Protein AF-A0A1G2MPU5-F1 (afdb_monomer)

Foldseek 3Di:
DPPVVVVVVVVCCLVPVVVVVLVVVLVVQLVCLCVVLVVVVLVVVLPDQDPQPPPVPPDPDDDPVVVVVSVVVSVVVNVVSNVVSVVSVVVSVVVNVVSVVVSVVVVVCSVCVVVVVVVVVVVVVVVVVVD

Secondary structure (DSSP, 8-state):
--TTHHHHHHHHHHTTHHHHHHHHHHHHHHHHHHHHTTHHHHHHHHSSPPPP--------S--HHHHHHHHHHHHHHHHHHHHHHHHHHHHHHHHHHHHHHHHHHHHHHHHHHHHHHHHHHHHHHHHHHT-

Organism: NCBI:txid1802311

Structure (mmCIF, N/CA/C/O backbone):
data_AF-A0A1G2MPU5-F1
#
_entry.id   AF-A0A1G2MPU5-F1
#
loop_
_atom_site.group_PDB
_atom_site.id
_atom_site.type_symbol
_atom_site.label_atom_id
_atom_site.label_alt_id
_atom_site.label_comp_id
_atom_site.label_asym_id
_atom_site.label_entity_id
_atom_site.label_seq_id
_atom_site.pdbx_PDB_ins_code
_atom_site.Cartn_x
_atom_site.Cartn_y
_atom_site.Cartn_z
_atom_site.occupancy
_atom_site.B_iso_or_equiv
_atom_site.auth_seq_id
_atom_site.auth_comp_id
_atom_site.auth_asym_id
_atom_site.auth_atom_id
_atom_site.pdbx_PDB_model_num
ATOM 1 N N . MET A 1 1 ? 13.079 -13.384 -36.816 1.00 58.03 1 MET A N 1
ATOM 2 C CA . MET A 1 1 ? 11.726 -12.802 -36.670 1.00 58.03 1 MET A CA 1
ATOM 3 C C . MET A 1 1 ? 11.281 -12.700 -35.205 1.00 58.03 1 MET A C 1
ATOM 5 O O . MET A 1 1 ? 10.747 -11.664 -34.856 1.00 58.03 1 MET A O 1
ATOM 9 N N . ALA A 1 2 ? 11.556 -13.680 -34.327 1.00 62.50 2 ALA A N 1
ATOM 10 C CA . ALA A 1 2 ? 11.103 -13.653 -32.921 1.00 62.50 2 ALA A CA 1
ATOM 11 C C . ALA A 1 2 ? 11.810 -12.637 -31.985 1.00 62.50 2 ALA A C 1
ATOM 13 O O . ALA A 1 2 ? 11.184 -12.116 -31.070 1.00 62.50 2 ALA A O 1
ATOM 14 N N . LEU A 1 3 ? 13.091 -12.309 -32.214 1.00 62.78 3 LEU A N 1
ATOM 15 C CA . LEU A 1 3 ? 13.870 -11.446 -31.300 1.00 62.78 3 LEU A CA 1
ATOM 16 C C . LEU A 1 3 ? 13.349 -10.001 -31.181 1.00 62.78 3 LEU A C 1
ATOM 18 O O . LEU A 1 3 ? 13.483 -9.394 -30.125 1.00 62.78 3 LEU A O 1
ATOM 22 N N . PHE A 1 4 ? 12.737 -9.456 -32.237 1.00 65.75 4 PHE A N 1
ATOM 23 C CA . PHE A 1 4 ? 12.184 -8.095 -32.215 1.00 65.75 4 PHE A CA 1
ATOM 24 C C . PHE A 1 4 ? 10.780 -8.018 -31.594 1.00 65.75 4 PHE A C 1
ATOM 26 O O . PHE A 1 4 ? 10.352 -6.933 -31.211 1.00 65.75 4 PHE A O 1
ATOM 33 N N . ALA A 1 5 ? 10.074 -9.147 -31.462 1.00 76.75 5 ALA A N 1
ATOM 34 C CA . ALA A 1 5 ? 8.734 -9.191 -30.876 1.00 76.75 5 ALA A CA 1
ATOM 35 C C . ALA A 1 5 ? 8.771 -9.105 -29.342 1.00 76.75 5 ALA A C 1
ATOM 37 O O . ALA A 1 5 ? 7.948 -8.419 -28.745 1.00 76.75 5 ALA A O 1
ATOM 38 N N . PHE A 1 6 ? 9.788 -9.711 -28.720 1.00 84.00 6 PHE A N 1
ATOM 39 C CA . PHE A 1 6 ? 9.954 -9.757 -27.266 1.00 84.00 6 PHE A CA 1
ATOM 40 C C . PHE A 1 6 ? 9.859 -8.391 -26.550 1.00 84.00 6 PHE A C 1
ATOM 42 O O . PHE A 1 6 ? 9.075 -8.281 -25.607 1.00 84.00 6 PHE A O 1
ATOM 49 N N . PRO A 1 7 ? 10.588 -7.327 -26.957 1.00 85.88 7 PRO A N 1
ATOM 50 C CA . PRO A 1 7 ? 10.472 -6.034 -26.286 1.00 85.88 7 PRO A CA 1
ATOM 51 C C . PRO A 1 7 ? 9.072 -5.433 -26.440 1.00 85.88 7 PRO A C 1
ATOM 53 O O . PRO A 1 7 ? 8.534 -4.904 -25.475 1.00 85.88 7 PRO A O 1
ATOM 56 N N . ILE A 1 8 ? 8.449 -5.550 -27.616 1.00 87.88 8 ILE A N 1
ATOM 57 C CA . ILE A 1 8 ? 7.103 -5.018 -27.866 1.00 87.88 8 ILE A CA 1
ATOM 58 C C . ILE A 1 8 ? 6.074 -5.739 -26.990 1.00 87.88 8 ILE A C 1
ATOM 60 O O . ILE A 1 8 ? 5.273 -5.083 -26.328 1.00 87.88 8 ILE A O 1
ATOM 64 N N . GLU A 1 9 ? 6.126 -7.071 -26.935 1.00 90.44 9 GLU A N 1
ATOM 65 C CA . GLU A 1 9 ? 5.268 -7.888 -26.072 1.00 90.44 9 GLU A CA 1
ATOM 66 C C . GLU A 1 9 ? 5.447 -7.525 -24.595 1.00 90.44 9 GLU A C 1
ATOM 68 O O . GLU A 1 9 ? 4.459 -7.354 -23.879 1.00 90.44 9 GLU A O 1
ATOM 73 N N . TYR A 1 10 ? 6.693 -7.322 -24.156 1.00 91.06 10 TYR A N 1
ATOM 74 C CA . TYR A 1 10 ? 6.985 -6.863 -22.804 1.00 91.06 10 TYR A CA 1
ATOM 75 C C . TYR A 1 10 ? 6.373 -5.488 -22.524 1.00 91.06 10 TYR A C 1
ATOM 77 O O . TYR A 1 10 ? 5.696 -5.330 -21.516 1.00 91.06 10 TYR A O 1
ATOM 85 N N . PHE A 1 11 ? 6.549 -4.502 -23.409 1.00 92.88 11 PHE A N 1
ATOM 86 C CA . PHE A 1 11 ? 5.979 -3.161 -23.238 1.00 92.88 11 PHE A CA 1
ATOM 87 C C . PHE A 1 11 ? 4.444 -3.184 -23.189 1.00 92.88 11 PHE A C 1
ATOM 89 O O . PHE A 1 11 ? 3.845 -2.527 -22.334 1.00 92.88 11 PHE A O 1
ATOM 96 N N . VAL A 1 12 ? 3.806 -3.971 -24.060 1.00 93.25 12 VAL A N 1
ATOM 97 C CA . VAL A 1 12 ? 2.345 -4.153 -24.079 1.00 93.25 12 VAL A CA 1
ATOM 98 C C . VAL A 1 12 ? 1.855 -4.793 -22.783 1.00 93.25 12 VAL A C 1
ATOM 100 O O . VAL A 1 12 ? 0.866 -4.338 -22.209 1.00 93.25 12 VAL A O 1
ATOM 103 N N . TRP A 1 13 ? 2.547 -5.819 -22.288 1.00 94.94 13 TRP A N 1
ATOM 104 C CA . TRP A 1 13 ? 2.209 -6.442 -21.013 1.00 94.94 13 TRP A CA 1
ATOM 105 C C . TRP A 1 13 ? 2.433 -5.481 -19.840 1.00 94.94 13 TRP A C 1
ATOM 107 O O . TRP A 1 13 ? 1.537 -5.294 -19.019 1.00 94.94 13 TRP A O 1
ATOM 117 N N . HIS A 1 14 ? 3.591 -4.824 -19.786 1.00 94.62 14 HIS A N 1
ATOM 118 C CA . HIS A 1 14 ? 4.036 -3.986 -18.672 1.00 94.62 14 HIS A CA 1
ATOM 119 C C . HIS A 1 14 ? 3.097 -2.808 -18.407 1.00 94.62 14 HIS A C 1
ATOM 121 O O . HIS A 1 14 ? 2.758 -2.534 -17.255 1.00 94.62 14 HIS A O 1
ATOM 127 N N . TYR A 1 15 ? 2.634 -2.149 -19.474 1.00 94.19 15 TYR A N 1
ATOM 128 C CA . TYR A 1 15 ? 1.676 -1.040 -19.406 1.00 94.19 15 TYR A CA 1
ATOM 129 C C . TYR A 1 15 ? 0.209 -1.475 -19.584 1.00 94.19 15 TYR A C 1
ATOM 131 O O . TYR A 1 15 ? -0.691 -0.639 -19.535 1.00 94.19 15 TYR A O 1
ATOM 139 N N . GLY A 1 16 ? -0.048 -2.769 -19.774 1.00 94.94 16 GLY A N 1
ATOM 140 C CA . GLY A 1 16 ? -1.382 -3.346 -19.921 1.00 94.94 16 GLY A CA 1
ATOM 141 C C . GLY A 1 16 ? -1.750 -4.221 -18.728 1.00 94.94 16 GLY A C 1
ATOM 142 O O . GLY A 1 16 ? -2.205 -3.731 -17.693 1.00 94.94 16 GLY A O 1
ATOM 143 N N . GLU A 1 17 ? -1.566 -5.531 -18.884 1.00 95.19 17 GLU A N 1
ATOM 144 C CA . GLU A 1 17 ? -1.920 -6.530 -17.866 1.00 95.19 17 GLU A CA 1
ATOM 145 C C . GLU A 1 17 ? -1.106 -6.377 -16.575 1.00 95.19 17 GLU A C 1
ATOM 147 O O . GLU A 1 17 ? -1.674 -6.453 -15.490 1.00 95.19 17 GLU A O 1
ATOM 152 N N . GLY A 1 18 ? 0.185 -6.048 -16.662 1.00 95.12 18 GLY A N 1
ATOM 153 C CA . GLY A 1 18 ? 1.031 -5.809 -15.490 1.00 95.12 18 GLY A CA 1
ATOM 154 C C . GLY A 1 18 ? 0.512 -4.670 -14.605 1.00 95.12 18 GLY A C 1
ATOM 155 O O . GLY A 1 18 ? 0.443 -4.811 -13.385 1.00 95.12 18 GLY A O 1
ATOM 156 N N . LEU A 1 19 ? 0.047 -3.567 -15.207 1.00 95.12 19 LEU A N 1
ATOM 157 C CA . LEU A 1 19 ? -0.598 -2.479 -14.462 1.00 95.12 19 LEU A CA 1
ATOM 158 C C . LEU A 1 19 ? -1.948 -2.898 -13.864 1.00 95.12 19 LEU A C 1
ATOM 160 O O . LEU A 1 19 ? -2.275 -2.497 -12.746 1.00 95.12 19 LEU A O 1
ATOM 164 N N . ARG A 1 20 ? -2.741 -3.717 -14.563 1.00 96.19 20 ARG A N 1
ATOM 165 C CA . ARG A 1 20 ? -4.000 -4.249 -14.010 1.00 96.19 20 ARG A CA 1
ATOM 166 C C . ARG A 1 20 ? -3.746 -5.129 -12.792 1.00 96.19 20 ARG A C 1
ATOM 168 O O . ARG A 1 20 ? -4.429 -4.977 -11.778 1.00 96.19 20 ARG A O 1
ATOM 175 N N . ASP A 1 21 ? -2.754 -6.007 -12.874 1.00 96.19 21 ASP A N 1
ATOM 176 C CA . ASP A 1 21 ? -2.354 -6.870 -11.768 1.00 96.19 21 ASP A CA 1
ATOM 177 C C . ASP A 1 21 ? -1.798 -6.055 -10.595 1.00 96.19 21 ASP A C 1
ATOM 179 O O . ASP A 1 21 ? -2.134 -6.344 -9.446 1.00 96.19 21 ASP A O 1
ATOM 183 N N . PHE A 1 22 ? -1.059 -4.974 -10.860 1.00 96.06 22 PHE A N 1
ATOM 184 C CA . PHE A 1 22 ? -0.626 -4.030 -9.829 1.00 96.06 22 PHE A CA 1
ATOM 185 C C . PHE A 1 22 ? -1.813 -3.474 -9.027 1.00 96.06 22 PHE A C 1
ATOM 187 O O . PHE A 1 22 ? -1.841 -3.571 -7.796 1.00 96.06 22 PHE A O 1
ATOM 194 N N . PHE A 1 23 ? -2.837 -2.942 -9.705 1.00 96.19 23 PHE A N 1
ATOM 195 C CA . PHE A 1 23 ? -4.025 -2.415 -9.024 1.00 96.19 23 PHE A CA 1
ATOM 196 C C . PHE A 1 23 ? -4.835 -3.507 -8.319 1.00 96.19 23 PHE A C 1
ATOM 198 O O . PHE A 1 23 ? -5.412 -3.252 -7.260 1.00 96.19 23 PHE A O 1
ATOM 205 N N . ARG A 1 24 ? -4.844 -4.735 -8.849 1.00 97.19 24 ARG A N 1
ATOM 206 C CA . ARG A 1 24 ? -5.450 -5.893 -8.178 1.00 97.19 24 ARG A CA 1
ATOM 207 C C . ARG A 1 24 ? -4.735 -6.209 -6.864 1.00 97.19 24 ARG A C 1
ATOM 209 O O . ARG A 1 24 ? -5.396 -6.388 -5.845 1.00 97.19 24 ARG A O 1
ATOM 216 N N . VAL A 1 25 ? -3.403 -6.235 -6.860 1.00 95.81 25 VAL A N 1
ATOM 217 C CA . VAL A 1 25 ? -2.596 -6.458 -5.649 1.00 95.81 25 VAL A CA 1
ATOM 218 C C . VAL A 1 25 ? -2.817 -5.338 -4.633 1.00 95.81 25 VAL A C 1
ATOM 220 O O . VAL A 1 25 ? -3.047 -5.621 -3.458 1.00 95.81 25 VAL A O 1
ATOM 223 N N . PHE A 1 26 ? -2.835 -4.080 -5.075 1.00 95.19 26 PHE A N 1
ATOM 224 C CA . PHE A 1 26 ? -3.178 -2.948 -4.212 1.00 95.19 26 PHE A CA 1
ATOM 225 C C . PHE A 1 26 ? -4.569 -3.111 -3.576 1.00 95.19 26 PHE A C 1
ATOM 227 O O . PHE A 1 26 ? -4.718 -2.976 -2.359 1.00 95.19 26 PHE A O 1
ATOM 234 N N . GLY A 1 27 ? -5.577 -3.489 -4.367 1.00 95.06 27 GLY A N 1
ATOM 235 C CA . GLY A 1 27 ? -6.918 -3.801 -3.869 1.00 95.06 27 GLY A CA 1
ATOM 236 C C . GLY A 1 27 ? -6.927 -4.937 -2.840 1.00 95.06 27 GLY A C 1
ATOM 237 O O . GLY A 1 27 ? -7.603 -4.831 -1.817 1.00 95.06 27 GLY A O 1
ATOM 238 N N . ASN A 1 28 ? -6.127 -5.984 -3.054 1.00 96.12 28 ASN A N 1
ATOM 239 C CA . ASN A 1 28 ? -5.988 -7.096 -2.111 1.00 96.12 28 ASN A CA 1
ATOM 240 C C . ASN A 1 28 ? -5.378 -6.652 -0.776 1.00 96.12 28 ASN A C 1
ATOM 242 O O . ASN A 1 28 ? -5.832 -7.107 0.272 1.00 96.12 28 ASN A O 1
ATOM 246 N N . PHE A 1 29 ? -4.399 -5.743 -0.783 1.00 94.06 29 PHE A N 1
ATOM 247 C CA . PHE A 1 29 ? -3.855 -5.167 0.449 1.00 94.06 29 PHE A CA 1
ATOM 248 C C . PHE A 1 29 ? -4.907 -4.362 1.214 1.00 94.06 29 PHE A C 1
ATOM 250 O O . PHE A 1 29 ? -5.052 -4.540 2.424 1.00 94.06 29 PHE A O 1
ATOM 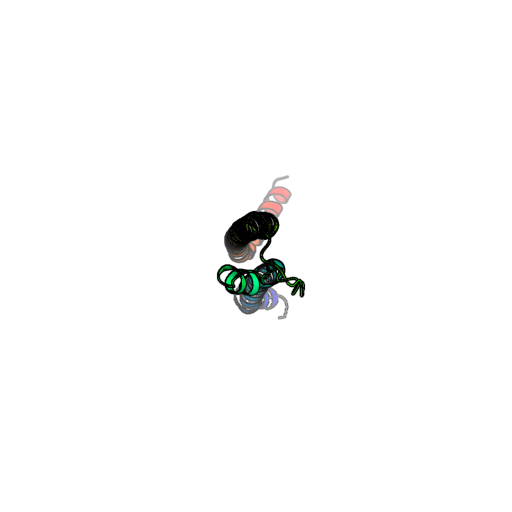257 N N . LEU A 1 30 ? -5.689 -3.525 0.525 1.00 92.62 30 LEU A N 1
ATOM 258 C CA . LEU A 1 30 ? -6.787 -2.790 1.160 1.00 92.62 30 LEU A CA 1
ATOM 259 C C . LEU A 1 30 ? -7.842 -3.737 1.739 1.00 92.62 30 LEU A C 1
ATOM 261 O O . LEU A 1 30 ? -8.286 -3.549 2.872 1.00 92.62 30 LEU A O 1
ATOM 265 N N . TRP A 1 31 ? -8.207 -4.783 0.996 1.00 92.38 31 TRP A N 1
ATOM 266 C CA . TRP A 1 31 ? -9.113 -5.824 1.472 1.00 92.38 31 TRP A CA 1
ATOM 267 C C . TRP A 1 31 ? -8.542 -6.548 2.697 1.00 92.38 31 TRP A C 1
ATOM 269 O O . TRP A 1 31 ? -9.259 -6.750 3.677 1.00 92.38 31 TRP A O 1
ATOM 279 N N . ALA A 1 32 ? -7.251 -6.883 2.698 1.00 91.38 32 ALA A N 1
ATOM 280 C CA . ALA A 1 32 ? -6.595 -7.528 3.829 1.00 91.38 32 ALA A CA 1
ATOM 281 C C . ALA A 1 32 ? -6.661 -6.652 5.085 1.00 91.38 32 ALA A C 1
ATOM 283 O O . ALA A 1 32 ? -7.053 -7.142 6.138 1.00 91.38 32 ALA A O 1
ATOM 284 N N . VAL A 1 33 ? -6.373 -5.352 4.979 1.00 89.75 33 VAL A N 1
ATOM 285 C CA . VAL A 1 33 ? -6.473 -4.417 6.113 1.00 89.75 33 VAL A CA 1
ATOM 286 C C . VAL A 1 33 ? -7.912 -4.276 6.598 1.00 89.75 33 VAL A C 1
ATOM 288 O O . VAL A 1 33 ? -8.169 -4.339 7.800 1.00 89.75 33 VAL A O 1
ATOM 291 N N . TYR A 1 34 ? -8.862 -4.147 5.674 1.00 86.19 34 TYR A N 1
ATOM 292 C CA . TYR A 1 34 ? -10.282 -4.052 5.998 1.00 86.19 34 TYR A CA 1
ATOM 293 C C . TYR A 1 34 ? -10.777 -5.257 6.819 1.00 86.19 34 TYR A C 1
ATOM 295 O O . TYR A 1 34 ? -11.513 -5.078 7.794 1.00 86.19 34 TYR A O 1
ATOM 303 N N . ASN A 1 35 ? -10.336 -6.470 6.465 1.00 88.12 35 ASN A N 1
ATOM 304 C CA . ASN A 1 35 ? -10.694 -7.705 7.166 1.00 88.12 35 ASN A CA 1
ATOM 305 C C . ASN A 1 35 ? -9.875 -7.929 8.442 1.00 88.12 35 ASN A C 1
ATOM 307 O O . ASN A 1 35 ? -10.449 -8.281 9.471 1.00 88.12 35 ASN A O 1
ATOM 311 N N . PHE A 1 36 ? -8.563 -7.683 8.409 1.00 85.31 36 PHE A N 1
ATOM 312 C CA . PHE A 1 36 ? -7.665 -7.863 9.553 1.00 85.31 36 PHE A CA 1
ATOM 313 C C . PHE A 1 36 ? -8.093 -6.996 10.735 1.00 85.31 36 PHE A C 1
ATOM 315 O O . PHE A 1 36 ? -8.232 -7.485 11.853 1.00 85.31 36 PHE A O 1
ATOM 322 N N . PHE A 1 37 ? -8.396 -5.724 10.474 1.00 84.00 37 PHE A N 1
ATOM 323 C CA . PHE A 1 37 ? -8.932 -4.835 11.497 1.00 84.00 37 PHE A CA 1
ATOM 324 C C . PHE A 1 37 ? -10.428 -5.020 11.715 1.00 84.00 37 PHE A C 1
ATOM 326 O O . PHE A 1 37 ? -10.970 -4.353 12.579 1.00 84.00 37 PHE A O 1
ATOM 333 N N . SER A 1 38 ? -11.117 -5.889 10.967 1.00 82.38 38 SER A N 1
ATOM 334 C CA . SER A 1 38 ? -12.569 -6.083 11.073 1.00 82.38 38 SER A CA 1
ATOM 335 C C . SER A 1 38 ? -13.334 -4.750 11.099 1.00 82.38 38 SER A C 1
ATOM 337 O O . SER A 1 38 ? -14.283 -4.575 11.866 1.00 82.38 38 SER A O 1
ATOM 339 N N . ILE A 1 39 ? -12.927 -3.791 10.258 1.00 77.00 39 ILE A N 1
ATOM 340 C CA . ILE A 1 39 ? -13.470 -2.423 10.225 1.00 77.00 39 ILE A CA 1
ATOM 341 C C . ILE A 1 39 ? -15.012 -2.378 10.233 1.00 77.00 39 ILE A C 1
ATOM 343 O O . ILE A 1 39 ? -15.566 -1.616 11.032 1.00 77.00 39 ILE A O 1
ATOM 347 N N . PRO A 1 40 ? -15.753 -3.191 9.448 1.00 72.12 40 PRO A N 1
ATOM 348 C CA . PRO A 1 40 ? -17.217 -3.153 9.490 1.00 72.12 40 PRO A CA 1
ATOM 349 C C . PRO A 1 40 ? -17.792 -3.610 10.837 1.00 72.12 40 PRO A C 1
ATOM 351 O O . PRO A 1 40 ? -18.819 -3.086 11.272 1.00 72.12 40 PRO A O 1
ATOM 354 N N . LEU A 1 41 ? -17.138 -4.549 11.525 1.00 67.12 41 LEU A N 1
ATOM 355 C CA . LEU A 1 41 ? -17.535 -4.978 12.865 1.00 67.12 41 LEU A CA 1
ATOM 356 C C . LEU A 1 41 ? -17.262 -3.876 13.895 1.00 67.12 41 LEU A C 1
ATOM 358 O O . LEU A 1 41 ? -18.116 -3.618 14.746 1.00 67.12 41 LEU A O 1
ATOM 362 N N . LEU A 1 42 ? -16.120 -3.188 13.806 1.00 69.75 42 LEU A N 1
ATOM 363 C CA . LEU A 1 42 ? -15.829 -2.049 14.678 1.00 69.75 42 LEU A CA 1
ATOM 364 C C . LEU A 1 42 ? -16.843 -0.923 14.497 1.00 69.75 42 LEU A C 1
ATOM 366 O O . LEU A 1 42 ? -17.382 -0.454 15.494 1.00 69.75 42 LEU A O 1
ATOM 370 N N . LEU A 1 43 ? -17.166 -0.548 13.258 1.00 68.50 43 LEU A N 1
ATOM 371 C CA . LEU A 1 43 ? -18.147 0.503 12.973 1.00 68.50 43 LEU A CA 1
ATOM 372 C C . LEU A 1 43 ? -19.553 0.132 13.466 1.00 68.50 43 LEU A C 1
ATOM 374 O O . LEU A 1 43 ? -20.228 0.958 14.077 1.00 68.50 43 LEU A O 1
ATOM 378 N N . ARG A 1 44 ? -19.984 -1.124 13.272 1.00 67.69 44 ARG A N 1
ATOM 379 C CA . ARG A 1 44 ? -21.287 -1.604 13.770 1.00 67.69 44 ARG A CA 1
ATOM 380 C C . ARG A 1 44 ? -21.352 -1.640 15.292 1.00 67.69 44 ARG A C 1
ATOM 382 O O . ARG A 1 44 ? -22.370 -1.281 15.875 1.00 67.69 44 ARG A O 1
ATOM 389 N N . THR A 1 45 ? -20.279 -2.077 15.944 1.00 66.12 45 THR A N 1
ATOM 390 C CA . THR A 1 45 ? -20.253 -2.225 17.404 1.00 66.12 45 THR A CA 1
ATOM 391 C C . THR A 1 45 ? -19.916 -0.931 18.144 1.00 66.12 45 THR A C 1
ATOM 393 O O . THR A 1 45 ? -20.115 -0.872 19.356 1.00 66.12 45 THR A O 1
ATOM 396 N N . PHE A 1 46 ? -19.470 0.114 17.440 1.00 63.25 46 PHE A N 1
ATOM 397 C CA . PHE A 1 46 ? -19.213 1.438 18.012 1.00 63.25 46 PHE A CA 1
ATOM 398 C C . PHE A 1 46 ? -20.484 2.071 18.592 1.00 63.25 46 PHE A C 1
ATOM 400 O O . PHE A 1 46 ? -20.448 2.643 19.678 1.00 63.25 46 PHE A O 1
ATOM 407 N N . PHE A 1 47 ? -21.615 1.899 17.903 1.00 60.47 47 PHE A N 1
ATOM 408 C CA . PHE A 1 47 ? -22.917 2.431 18.319 1.00 60.47 47 PHE A CA 1
ATOM 409 C C . PHE A 1 47 ? -23.823 1.393 18.988 1.00 60.47 47 PHE A C 1
ATOM 411 O O . PHE A 1 47 ? -24.892 1.748 19.484 1.00 60.47 47 PHE A O 1
ATOM 418 N N . MET A 1 48 ? -23.424 0.116 19.031 1.00 59.12 48 MET A N 1
ATOM 419 C CA . MET A 1 48 ? -24.207 -0.876 19.764 1.00 59.12 48 MET A CA 1
ATOM 420 C C . MET A 1 48 ? -24.053 -0.659 21.274 1.00 59.12 48 MET A C 1
ATOM 422 O O . MET A 1 48 ? -22.924 -0.611 21.775 1.00 59.12 48 MET A O 1
ATOM 426 N N . PRO A 1 49 ? -25.163 -0.592 22.032 1.00 53.22 49 PRO A N 1
ATOM 427 C CA . PRO A 1 49 ? -25.094 -0.630 23.481 1.00 53.22 49 PRO A CA 1
ATOM 428 C C . PRO A 1 49 ? -24.430 -1.947 23.891 1.00 53.22 49 PRO A C 1
ATOM 430 O O . PRO A 1 49 ? -24.907 -3.025 23.536 1.00 53.22 49 PRO A O 1
ATOM 433 N N . TRP A 1 50 ? -23.302 -1.854 24.606 1.00 55.22 50 TRP A N 1
ATOM 434 C CA . TRP A 1 50 ? -22.607 -3.027 25.137 1.00 55.22 50 TRP A CA 1
ATOM 435 C C . TRP A 1 50 ? -23.624 -3.891 25.882 1.00 55.22 50 TRP A C 1
ATOM 437 O O . TRP A 1 50 ? -24.354 -3.357 26.728 1.00 55.22 50 TRP A O 1
ATOM 447 N N . ARG A 1 51 ? -23.720 -5.179 25.508 1.00 52.41 51 ARG A N 1
ATOM 448 C CA . ARG A 1 51 ? -24.665 -6.1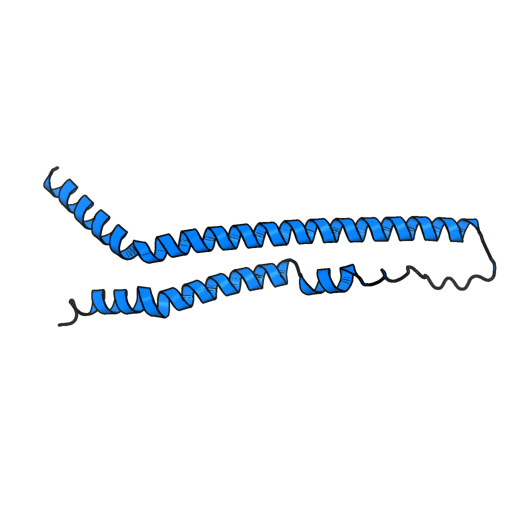31 26.103 1.00 52.41 51 ARG A CA 1
ATOM 449 C C . ARG A 1 51 ? -24.544 -5.968 27.604 1.00 52.41 51 ARG A C 1
ATOM 451 O O . ARG A 1 51 ? -23.449 -6.116 28.146 1.00 52.41 51 ARG A O 1
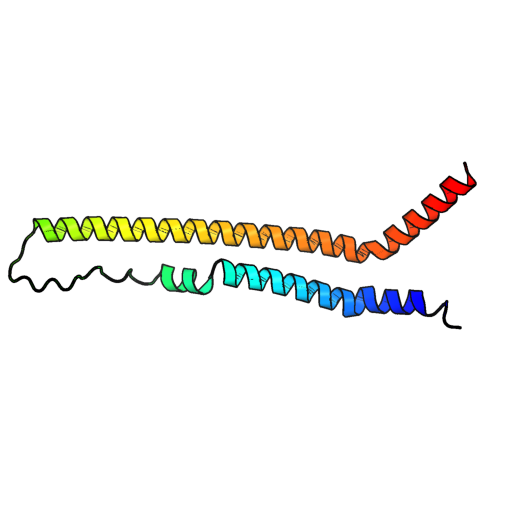ATOM 458 N N . ARG A 1 52 ? -25.647 -5.570 28.241 1.00 53.91 52 ARG A N 1
ATOM 459 C CA . ARG A 1 52 ? -25.701 -5.481 29.691 1.00 53.91 52 ARG A CA 1
ATOM 460 C C . ARG A 1 52 ? -25.135 -6.802 30.202 1.00 53.91 52 ARG A C 1
ATOM 462 O O . ARG A 1 52 ? -25.646 -7.854 29.820 1.00 53.91 52 ARG A O 1
ATOM 469 N N . LEU A 1 53 ? -24.134 -6.747 31.075 1.00 50.62 53 LEU A N 1
ATOM 470 C CA . LEU A 1 53 ? -23.926 -7.801 32.063 1.00 50.62 53 LEU A CA 1
ATOM 471 C C . LEU A 1 53 ? -25.134 -7.757 33.017 1.00 50.62 53 LEU A C 1
ATOM 473 O O . LEU A 1 53 ? -25.009 -7.540 34.211 1.00 50.62 53 LEU A O 1
ATOM 477 N N . GLN A 1 54 ? -26.345 -7.875 32.470 1.00 49.78 54 GLN A N 1
ATOM 478 C CA . GLN A 1 54 ? -27.456 -8.445 33.185 1.00 49.78 54 GLN A CA 1
ATOM 479 C C . GLN A 1 54 ? -27.091 -9.921 33.234 1.00 49.78 54 GLN A C 1
ATOM 481 O O . GLN A 1 54 ? -27.569 -10.730 32.448 1.00 49.78 54 GLN A O 1
ATOM 486 N N . GLU A 1 55 ? -26.205 -10.274 34.165 1.00 47.31 55 GLU A N 1
ATOM 487 C CA . GLU A 1 55 ? -26.547 -11.445 34.943 1.00 47.31 55 GLU A CA 1
ATOM 488 C C . GLU A 1 55 ? -27.966 -11.158 35.424 1.00 47.31 55 GLU A C 1
ATOM 490 O O . GLU A 1 55 ? -28.204 -10.243 36.213 1.00 47.31 55 GLU A O 1
ATOM 495 N N . GLU A 1 56 ? -28.931 -11.850 34.831 1.00 48.88 56 GLU A N 1
ATOM 496 C CA . GLU A 1 56 ? -30.274 -11.981 35.364 1.00 48.88 56 GLU A CA 1
ATOM 497 C C . GLU A 1 56 ? -30.150 -12.699 36.715 1.00 48.88 56 GLU A C 1
ATOM 499 O O . GLU A 1 56 ? -30.559 -13.847 36.883 1.00 48.88 56 GLU A O 1
ATOM 504 N N . LYS A 1 57 ? -29.519 -12.061 37.708 1.00 49.06 57 LYS A N 1
ATOM 505 C CA . LYS A 1 57 ? -29.566 -12.531 39.078 1.00 49.06 57 LYS A CA 1
ATOM 506 C C . LYS A 1 57 ? -30.962 -12.221 39.569 1.00 49.06 57 LYS A C 1
ATOM 508 O O . LYS A 1 57 ? -31.304 -11.125 39.995 1.00 49.06 57 LYS A O 1
ATOM 513 N N . LYS A 1 58 ? -31.767 -13.262 39.426 1.00 49.75 58 LYS A N 1
ATOM 514 C CA . LYS A 1 58 ? -33.051 -13.547 40.043 1.00 49.75 58 LYS A CA 1
ATOM 515 C C . LYS A 1 58 ? -32.918 -13.433 41.575 1.00 49.75 58 LYS A C 1
ATOM 517 O O . LYS A 1 58 ? -32.949 -14.439 42.269 1.00 49.75 58 LYS A O 1
ATOM 522 N N . GLN A 1 59 ? -32.687 -12.237 42.111 1.00 51.75 59 GLN A N 1
ATOM 523 C CA . GLN A 1 59 ? -32.644 -11.993 43.552 1.00 51.75 59 GLN A CA 1
ATOM 524 C C . GLN A 1 59 ? -33.747 -11.006 43.931 1.00 51.75 59 GLN A C 1
ATOM 526 O O . GLN A 1 59 ? -33.862 -9.909 43.389 1.00 51.75 59 GLN A O 1
ATOM 531 N N . GLN A 1 60 ? -34.631 -11.471 44.812 1.00 51.25 60 GLN A N 1
ATOM 532 C CA . GLN A 1 60 ? -35.737 -10.706 45.369 1.00 51.25 60 GLN A CA 1
ATOM 533 C C . GLN A 1 60 ? -35.179 -9.735 46.419 1.00 51.25 60 GLN A C 1
ATOM 535 O O . GLN A 1 60 ? -34.869 -10.152 47.529 1.00 51.25 60 GLN A O 1
ATOM 540 N N . GLY A 1 61 ? -35.041 -8.455 46.066 1.00 60.16 61 GLY A N 1
ATOM 541 C CA . GLY A 1 61 ? -34.623 -7.389 46.987 1.00 60.16 61 GLY A CA 1
ATOM 542 C C . GLY A 1 61 ? -33.891 -6.246 46.279 1.00 60.16 61 GLY A C 1
ATOM 543 O O . GLY A 1 61 ? -33.109 -6.482 45.363 1.00 60.16 61 GLY A O 1
ATOM 544 N N . PHE A 1 62 ? -34.152 -4.994 46.674 1.00 61.78 62 PHE A N 1
ATOM 545 C CA . PHE A 1 62 ? -33.472 -3.817 46.117 1.00 61.78 62 PHE A CA 1
ATOM 546 C C . PHE A 1 62 ? -32.227 -3.492 46.956 1.00 61.78 62 PHE A C 1
ATOM 548 O O . PHE A 1 62 ? -32.323 -2.823 47.984 1.00 61.78 62 PHE A O 1
ATOM 555 N N . HIS A 1 63 ? -31.056 -3.975 46.532 1.00 70.12 63 HIS A N 1
ATOM 556 C CA . HIS A 1 63 ? -29.770 -3.671 47.168 1.00 70.12 63 HIS A CA 1
ATOM 557 C C . HIS A 1 63 ? -29.090 -2.496 46.449 1.00 70.12 63 HIS A C 1
ATOM 559 O O . HIS A 1 63 ? -28.513 -2.651 45.373 1.00 70.12 63 HIS A O 1
ATOM 565 N N . ALA A 1 64 ? -29.175 -1.295 47.035 1.00 70.19 64 ALA A N 1
ATOM 566 C CA . ALA A 1 64 ? -28.636 -0.070 46.435 1.00 70.19 64 ALA A CA 1
ATOM 567 C C . ALA A 1 64 ? -27.113 -0.143 46.191 1.00 70.19 64 ALA A C 1
ATOM 569 O O . ALA A 1 64 ? -26.638 0.334 45.164 1.00 70.19 64 ALA A O 1
ATOM 570 N N . GLU A 1 65 ? -26.359 -0.792 47.082 1.00 75.81 65 GLU A N 1
ATOM 571 C CA . GLU A 1 65 ? -24.907 -0.992 46.940 1.00 75.81 65 GLU A CA 1
ATOM 572 C C . GLU A 1 65 ? -24.533 -1.786 45.681 1.00 75.81 65 GLU A C 1
ATOM 574 O O . GLU A 1 65 ? -23.677 -1.357 44.904 1.00 75.81 65 GLU A O 1
ATOM 579 N N . GLU A 1 66 ? -25.224 -2.897 45.415 1.00 71.69 66 GLU A N 1
ATOM 580 C CA . GLU A 1 66 ? -24.988 -3.711 44.217 1.00 71.69 66 GLU A CA 1
ATOM 581 C C . GLU A 1 66 ? -25.408 -2.979 42.936 1.00 71.69 66 GLU A C 1
ATOM 583 O O . GLU A 1 66 ? -24.756 -3.100 41.895 1.00 71.69 66 GLU A O 1
ATOM 588 N N . PHE A 1 67 ? -26.465 -2.165 43.003 1.00 74.75 67 PHE A N 1
ATOM 589 C CA . PHE A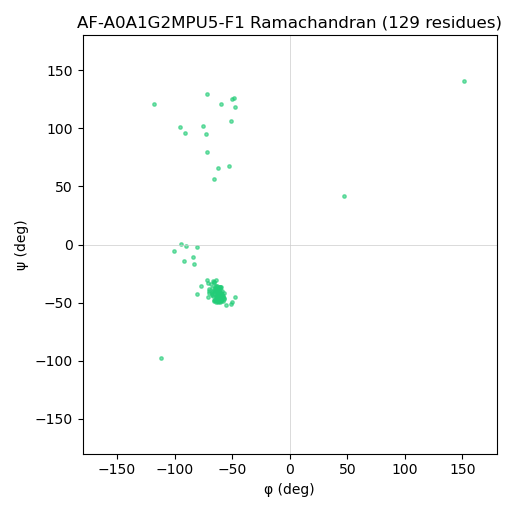 1 67 ? -26.918 -1.350 41.877 1.00 74.75 67 PHE A CA 1
ATOM 590 C C . PHE A 1 67 ? -25.863 -0.316 41.452 1.00 74.75 67 PHE A C 1
ATOM 592 O O . PHE A 1 67 ? -25.526 -0.233 40.268 1.00 74.75 67 PHE A O 1
ATOM 599 N N . PHE A 1 68 ? -25.296 0.435 42.403 1.00 78.50 68 PHE A N 1
ATOM 600 C CA . PHE A 1 68 ? -24.244 1.414 42.110 1.00 78.50 68 PHE A CA 1
ATOM 601 C C . PHE A 1 68 ? -22.940 0.750 41.653 1.00 78.50 68 PHE A C 1
ATOM 603 O O . PHE A 1 68 ? -22.333 1.219 40.686 1.00 78.50 68 PHE A O 1
ATOM 610 N N . GLY A 1 69 ? -22.546 -0.368 42.273 1.00 80.00 69 GLY A N 1
ATOM 611 C CA . GLY A 1 69 ? -21.381 -1.149 41.847 1.00 80.00 69 GLY A CA 1
ATOM 612 C C . GLY A 1 69 ? -21.492 -1.606 40.390 1.00 80.00 69 GLY A C 1
ATOM 613 O O . GLY A 1 69 ? -20.581 -1.381 39.589 1.00 80.00 69 GLY A O 1
ATOM 614 N N . ASN A 1 70 ? -22.652 -2.144 40.005 1.00 75.69 70 ASN A N 1
ATOM 615 C CA . ASN A 1 70 ? -22.915 -2.577 38.635 1.00 75.69 70 ASN A CA 1
ATOM 616 C C . ASN A 1 70 ? -22.875 -1.417 37.633 1.00 75.69 70 ASN A C 1
ATOM 618 O O . ASN A 1 70 ? -22.332 -1.585 36.543 1.00 75.69 70 ASN A O 1
ATOM 622 N N . ILE A 1 71 ? -23.394 -0.234 37.981 1.00 77.62 71 ILE A N 1
ATOM 623 C CA . ILE A 1 71 ? -23.324 0.953 37.111 1.00 77.62 71 ILE A CA 1
ATOM 624 C C . ILE A 1 71 ? -21.871 1.349 36.841 1.00 77.62 71 ILE A C 1
ATOM 626 O O . ILE A 1 71 ? -21.507 1.557 35.682 1.00 77.62 71 ILE A O 1
ATOM 630 N N . ILE A 1 72 ? -21.039 1.425 37.884 1.00 83.81 72 ILE A N 1
ATOM 631 C CA . ILE A 1 72 ? -19.632 1.832 37.764 1.00 83.81 72 ILE A CA 1
ATOM 632 C C . ILE A 1 72 ? -18.868 0.847 36.880 1.00 83.81 72 ILE A C 1
ATOM 634 O O . ILE A 1 72 ? -18.213 1.262 35.922 1.00 83.81 72 ILE A O 1
ATOM 638 N N . VAL A 1 73 ? -19.007 -0.456 37.138 1.00 80.50 73 VAL A N 1
ATOM 639 C CA . VAL A 1 73 ? -18.368 -1.501 36.325 1.00 80.50 73 VAL A CA 1
ATOM 640 C C . VAL A 1 73 ? -18.814 -1.391 34.867 1.00 80.50 73 VAL A C 1
ATOM 642 O O . VAL A 1 73 ? -17.979 -1.406 33.966 1.00 80.50 73 VAL A O 1
ATOM 645 N N . ASN A 1 74 ? -20.105 -1.194 34.604 1.00 78.88 74 ASN A N 1
ATOM 646 C CA . ASN A 1 74 ? -20.618 -1.094 33.237 1.00 78.88 74 ASN A CA 1
ATOM 647 C C . ASN A 1 74 ? -20.084 0.145 32.493 1.00 78.88 74 ASN A C 1
ATOM 649 O O . ASN A 1 74 ? -19.817 0.078 31.291 1.00 78.88 74 ASN A O 1
ATOM 653 N N . ILE A 1 75 ? -19.903 1.271 33.194 1.00 81.06 75 ILE A N 1
ATOM 654 C CA . ILE A 1 75 ? -19.287 2.485 32.638 1.00 81.06 75 ILE A CA 1
ATOM 655 C C . ILE A 1 75 ? -17.819 2.223 32.296 1.00 81.06 75 ILE A C 1
ATOM 657 O O . ILE A 1 75 ? -17.402 2.524 31.177 1.00 81.06 75 ILE A O 1
ATOM 661 N N . ILE A 1 76 ? -17.056 1.619 33.212 1.00 85.25 76 ILE A N 1
ATOM 662 C CA . ILE A 1 76 ? -15.641 1.290 32.990 1.00 85.25 76 ILE A CA 1
ATOM 663 C C . ILE A 1 76 ? -15.497 0.350 31.789 1.00 85.25 76 ILE A C 1
ATOM 665 O O . ILE A 1 76 ? -14.731 0.642 30.872 1.00 85.25 76 ILE A O 1
ATOM 669 N N . MET A 1 77 ? -16.283 -0.728 31.730 1.00 78.75 77 MET A N 1
ATOM 670 C CA . MET A 1 77 ? -16.246 -1.680 30.614 1.00 78.75 77 MET A CA 1
ATOM 671 C C . MET A 1 77 ? -16.588 -1.012 29.275 1.00 78.75 77 MET A C 1
ATOM 673 O O . MET A 1 77 ? -15.975 -1.315 28.249 1.00 78.75 77 MET A O 1
ATOM 677 N N . ARG A 1 78 ? -17.524 -0.054 29.272 1.00 80.56 78 ARG A N 1
ATOM 678 C CA . ARG A 1 78 ? -17.886 0.710 28.072 1.00 80.56 78 ARG A CA 1
ATOM 679 C C . ARG A 1 78 ? -16.770 1.668 27.637 1.00 80.56 78 ARG A C 1
ATOM 681 O O . ARG A 1 78 ? -16.513 1.764 26.439 1.00 80.56 78 ARG A O 1
ATOM 688 N N . LEU A 1 79 ? -16.095 2.335 28.577 1.00 83.50 79 LEU A N 1
ATOM 689 C CA . LEU A 1 79 ? -14.945 3.203 28.294 1.00 83.50 79 LEU A CA 1
ATOM 690 C C . LEU A 1 79 ? -13.767 2.406 27.732 1.00 83.50 79 LEU A C 1
ATOM 692 O O . LEU A 1 79 ? -13.231 2.772 26.691 1.00 83.50 79 LEU A O 1
ATOM 696 N N . VAL A 1 80 ? -13.415 1.281 28.359 1.00 86.50 80 VAL A N 1
ATOM 697 C CA . VAL A 1 80 ? -12.342 0.399 27.877 1.00 86.50 80 VAL A CA 1
ATOM 698 C C . VAL A 1 80 ? -12.653 -0.103 26.467 1.00 86.50 80 VAL A C 1
ATOM 700 O O . VAL A 1 80 ? -11.814 0.011 25.575 1.00 86.50 80 VAL A O 1
ATOM 703 N N . GLY A 1 81 ? -13.877 -0.582 26.223 1.00 82.00 81 GLY A N 1
ATOM 704 C CA . GLY A 1 81 ? -14.299 -1.020 24.892 1.00 82.00 81 GLY A CA 1
ATOM 705 C C . GLY A 1 81 ? -14.241 0.096 23.839 1.00 82.00 81 GLY A C 1
ATOM 706 O O . GLY A 1 81 ? -13.845 -0.153 22.701 1.00 82.00 81 GLY A O 1
ATOM 707 N N . MET A 1 82 ? -14.594 1.331 24.207 1.00 81.44 82 MET A N 1
ATOM 708 C CA . MET A 1 82 ? -14.495 2.496 23.322 1.00 81.44 82 MET A CA 1
ATOM 709 C C . MET A 1 82 ? -13.039 2.858 23.008 1.00 81.44 82 MET A C 1
ATOM 711 O O . MET A 1 82 ? -12.717 3.102 21.847 1.00 81.44 82 MET A O 1
ATOM 715 N N . LEU A 1 83 ? -12.156 2.838 24.011 1.00 86.44 83 LEU A N 1
ATOM 716 C CA . LEU A 1 83 ? -10.730 3.131 23.851 1.00 86.44 83 LEU A CA 1
ATOM 717 C C . LEU A 1 83 ? -10.039 2.115 22.943 1.00 86.44 83 LEU A C 1
ATOM 719 O O . LEU A 1 83 ? -9.351 2.513 22.007 1.00 86.44 83 LEU A O 1
ATOM 723 N N . VAL A 1 84 ? -10.268 0.816 23.162 1.00 85.69 84 VAL A N 1
ATOM 724 C CA . VAL A 1 84 ? -9.708 -0.239 22.302 1.00 85.69 84 VAL A CA 1
ATOM 725 C C . VAL A 1 84 ? -10.152 -0.024 20.857 1.00 85.69 84 VAL A C 1
ATOM 727 O O . VAL A 1 84 ? -9.310 0.018 19.965 1.00 85.69 84 VAL A O 1
ATOM 730 N N . ARG A 1 85 ? -11.451 0.209 20.621 1.00 85.00 85 ARG A N 1
ATOM 731 C CA . ARG A 1 85 ? -11.976 0.463 19.270 1.00 85.00 85 ARG A CA 1
ATOM 732 C C . ARG A 1 85 ? -11.367 1.701 18.618 1.00 85.00 85 ARG A C 1
ATOM 734 O O . ARG A 1 85 ? -11.053 1.653 17.432 1.00 85.00 85 ARG A O 1
ATOM 741 N N . LEU A 1 86 ? -11.198 2.788 19.372 1.00 85.56 86 LEU A N 1
ATOM 742 C CA . LEU A 1 86 ? -10.578 4.015 18.875 1.00 85.56 86 LEU A CA 1
ATOM 743 C C . LEU A 1 86 ? -9.129 3.762 18.443 1.00 85.56 86 LEU A C 1
ATOM 745 O O . LEU A 1 86 ? -8.753 4.126 17.332 1.00 85.56 86 LEU A O 1
ATOM 749 N N . VAL A 1 87 ? -8.340 3.085 19.281 1.00 89.06 87 VAL A N 1
ATOM 750 C CA . VAL A 1 87 ? -6.946 2.737 18.972 1.00 89.06 87 VAL A CA 1
ATOM 751 C C . VAL A 1 87 ? -6.870 1.835 17.740 1.00 89.06 87 VAL A C 1
ATOM 753 O O . VAL A 1 87 ? -6.088 2.108 16.832 1.00 89.06 87 VAL A O 1
ATOM 756 N N . THR A 1 88 ? -7.715 0.806 17.652 1.00 87.81 88 THR A N 1
ATOM 757 C CA . THR A 1 88 ? -7.774 -0.084 16.483 1.00 87.81 88 THR A CA 1
ATOM 758 C C . THR A 1 88 ? -8.113 0.679 15.199 1.00 87.81 88 THR A C 1
ATOM 760 O O . THR A 1 88 ? -7.495 0.430 14.166 1.00 87.81 88 THR A O 1
ATOM 763 N N . LEU A 1 89 ? -9.051 1.631 15.252 1.00 87.44 89 LEU A N 1
ATOM 764 C CA . LEU A 1 89 ? -9.435 2.446 14.097 1.00 87.44 89 LEU A CA 1
ATOM 765 C C . LEU A 1 89 ? -8.297 3.376 13.658 1.00 87.44 89 LEU A C 1
ATOM 767 O O . LEU A 1 89 ? -8.016 3.462 12.464 1.00 87.44 89 LEU A O 1
ATOM 771 N N . ILE A 1 90 ? -7.603 4.013 14.607 1.00 90.44 90 ILE A N 1
ATOM 772 C CA . ILE A 1 90 ? -6.440 4.870 14.327 1.00 90.44 90 ILE A CA 1
ATOM 773 C C . ILE A 1 90 ? -5.319 4.063 13.664 1.00 90.44 90 ILE A C 1
ATOM 775 O O . ILE A 1 90 ? -4.783 4.486 12.641 1.00 90.44 90 ILE A O 1
ATOM 779 N N . ILE A 1 91 ? -4.988 2.887 14.204 1.00 91.81 91 ILE A N 1
ATOM 780 C CA . ILE A 1 91 ? -3.948 2.015 13.640 1.00 91.81 91 ILE A CA 1
ATOM 781 C C . ILE A 1 91 ? -4.346 1.541 12.238 1.00 91.81 91 ILE A C 1
ATOM 783 O O . ILE A 1 91 ? -3.535 1.613 11.315 1.00 91.81 91 ILE A O 1
ATOM 787 N N . GLY A 1 92 ? -5.597 1.109 12.053 1.00 91.12 92 GLY A N 1
ATOM 788 C CA . GLY A 1 92 ? -6.111 0.706 10.744 1.00 91.12 92 GLY A CA 1
ATOM 789 C C . GLY A 1 92 ? -6.008 1.833 9.713 1.00 91.12 92 GLY A C 1
ATOM 790 O O . GLY A 1 92 ? -5.513 1.614 8.610 1.00 91.12 92 GLY A O 1
ATOM 791 N N . ALA A 1 93 ? -6.391 3.058 10.085 1.00 90.19 93 ALA A N 1
ATOM 792 C CA . ALA A 1 93 ? -6.266 4.231 9.223 1.00 90.19 93 ALA A CA 1
ATOM 793 C C . ALA A 1 93 ? -4.801 4.548 8.876 1.00 90.19 93 ALA A C 1
ATOM 795 O O . ALA A 1 93 ? -4.487 4.792 7.711 1.00 90.19 93 ALA A O 1
ATOM 796 N N . ALA A 1 94 ? -3.893 4.486 9.855 1.00 94.75 94 ALA A N 1
ATOM 797 C CA . ALA A 1 94 ? -2.465 4.698 9.631 1.00 94.75 94 ALA A CA 1
ATOM 798 C C . ALA A 1 94 ? -1.885 3.682 8.633 1.00 94.75 94 ALA A C 1
ATOM 800 O O . ALA A 1 94 ? -1.147 4.056 7.723 1.00 94.75 94 ALA A O 1
ATOM 801 N N . ILE A 1 95 ? -2.265 2.407 8.745 1.00 94.81 95 ILE A N 1
ATOM 802 C CA . ILE A 1 95 ? -1.810 1.358 7.825 1.00 94.81 95 ILE A CA 1
ATOM 803 C C . ILE A 1 95 ? -2.361 1.572 6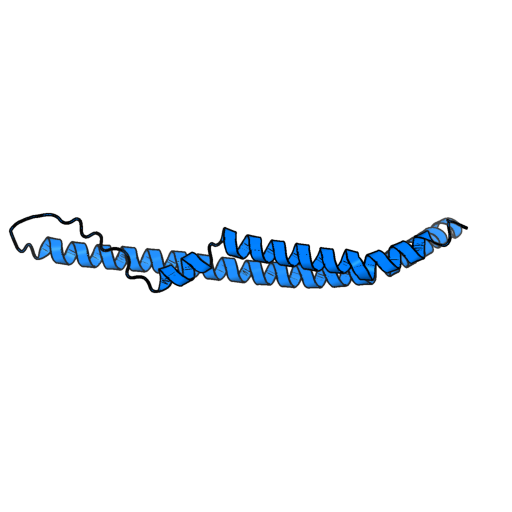.412 1.00 94.81 95 ILE A C 1
ATOM 805 O O . ILE A 1 95 ? -1.616 1.402 5.449 1.00 94.81 95 ILE A O 1
ATOM 809 N N . ILE A 1 96 ? -3.622 1.995 6.262 1.00 93.44 96 ILE A N 1
ATOM 810 C CA . ILE A 1 96 ? -4.188 2.338 4.944 1.00 93.44 96 ILE A CA 1
ATOM 811 C C . ILE A 1 96 ? -3.371 3.454 4.285 1.00 93.44 96 ILE A C 1
ATOM 813 O O . ILE A 1 96 ? -3.029 3.341 3.108 1.00 93.44 96 ILE A O 1
ATOM 817 N N . ILE A 1 97 ? -3.014 4.498 5.039 1.00 95.25 97 ILE A N 1
ATOM 818 C CA . ILE A 1 97 ? -2.183 5.603 4.539 1.00 95.25 97 ILE A CA 1
ATOM 819 C C . ILE A 1 97 ? -0.810 5.086 4.094 1.00 95.25 97 ILE A C 1
ATOM 821 O O . ILE A 1 97 ? -0.360 5.417 2.999 1.00 95.25 97 ILE A O 1
ATOM 825 N N . ILE A 1 98 ? -0.164 4.236 4.898 1.00 96.56 98 ILE A N 1
ATOM 826 C CA . ILE A 1 98 ? 1.137 3.642 4.558 1.00 96.56 98 ILE A CA 1
ATOM 827 C C . ILE A 1 98 ? 1.045 2.832 3.262 1.00 96.56 98 ILE A C 1
ATOM 829 O O . ILE A 1 98 ? 1.871 3.020 2.371 1.00 96.56 98 ILE A O 1
ATOM 833 N N . ILE A 1 99 ? 0.035 1.969 3.123 1.00 96.00 99 ILE A N 1
ATOM 834 C CA . ILE A 1 99 ? -0.172 1.159 1.914 1.00 96.00 99 ILE A CA 1
ATOM 835 C C . ILE A 1 99 ? -0.422 2.053 0.704 1.00 96.00 99 ILE A C 1
ATOM 837 O O . ILE A 1 99 ? 0.122 1.789 -0.367 1.00 96.00 99 ILE A O 1
ATOM 841 N N . PHE A 1 100 ? -1.205 3.119 0.859 1.00 95.75 100 PHE A N 1
ATOM 842 C CA . PHE A 1 100 ? -1.477 4.065 -0.217 1.00 95.75 100 PHE A CA 1
ATOM 843 C C . PHE A 1 100 ? -0.195 4.761 -0.693 1.00 95.75 100 PHE A C 1
ATOM 845 O O . PHE A 1 100 ? 0.119 4.727 -1.882 1.00 95.75 100 PHE A O 1
ATOM 852 N N . CYS A 1 101 ? 0.600 5.304 0.233 1.00 97.00 101 CYS A N 1
ATOM 853 C CA . CYS A 1 101 ? 1.893 5.917 -0.073 1.00 97.00 101 CYS A CA 1
ATOM 854 C C . CYS A 1 101 ? 2.861 4.920 -0.726 1.00 97.00 101 CYS A C 1
ATOM 856 O O . CYS A 1 101 ? 3.455 5.223 -1.760 1.00 97.00 101 CYS A O 1
ATOM 858 N N . ALA A 1 102 ? 2.983 3.712 -0.169 1.00 96.62 102 ALA A N 1
ATOM 859 C CA . ALA A 1 102 ? 3.830 2.657 -0.720 1.00 96.62 102 ALA A CA 1
ATOM 860 C C . ALA A 1 102 ? 3.391 2.244 -2.133 1.00 96.62 102 ALA A C 1
ATOM 862 O O . ALA A 1 102 ? 4.234 1.995 -2.994 1.00 96.62 102 ALA A O 1
ATOM 863 N N . SER A 1 103 ? 2.084 2.222 -2.397 1.00 96.00 103 SER A N 1
ATOM 864 C CA . SER A 1 103 ? 1.532 1.896 -3.713 1.00 96.00 103 SER A CA 1
ATOM 865 C C . SER A 1 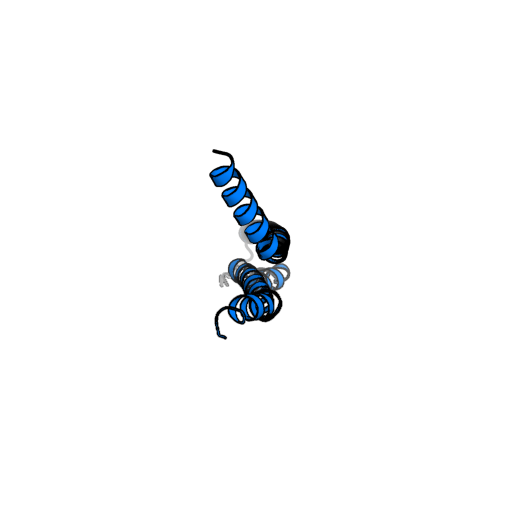103 ? 1.806 3.001 -4.727 1.00 96.00 103 SER A C 1
ATOM 867 O O . SER A 1 103 ? 2.169 2.699 -5.856 1.00 96.00 103 SER A O 1
ATOM 869 N N . ILE A 1 104 ? 1.733 4.278 -4.340 1.00 96.38 104 ILE A N 1
ATOM 870 C CA . ILE A 1 104 ? 2.130 5.386 -5.223 1.00 96.38 104 ILE A CA 1
ATOM 871 C C . ILE A 1 104 ? 3.607 5.263 -5.605 1.00 96.38 104 ILE A C 1
ATOM 873 O O . ILE A 1 104 ? 3.939 5.314 -6.788 1.00 96.38 104 ILE A O 1
ATOM 877 N N . VAL A 1 105 ? 4.492 5.055 -4.626 1.00 97.12 105 VAL A N 1
ATOM 878 C CA . VAL A 1 105 ? 5.931 4.890 -4.886 1.00 97.12 105 VAL A CA 1
ATOM 879 C C . VAL A 1 105 ? 6.175 3.687 -5.796 1.00 97.12 105 VAL A C 1
ATOM 881 O O . VAL A 1 105 ? 6.881 3.804 -6.795 1.00 97.12 105 VAL A O 1
ATOM 884 N N . SER A 1 106 ? 5.541 2.552 -5.501 1.00 95.69 106 SER A N 1
ATOM 885 C CA . SER A 1 106 ? 5.680 1.331 -6.299 1.00 95.69 106 SER A CA 1
ATOM 886 C C . SER A 1 106 ? 5.153 1.507 -7.725 1.00 95.69 106 SER A C 1
ATOM 888 O O . SER A 1 106 ? 5.759 0.988 -8.657 1.00 95.69 106 SER A O 1
ATOM 890 N N . LEU A 1 107 ? 4.080 2.278 -7.921 1.00 96.31 107 LEU A N 1
ATOM 891 C CA . LEU A 1 107 ? 3.540 2.599 -9.243 1.00 96.31 107 LEU A CA 1
ATOM 892 C C . LEU A 1 107 ? 4.511 3.471 -10.046 1.00 96.31 107 LEU A C 1
ATOM 894 O O . LEU A 1 107 ? 4.749 3.200 -11.220 1.00 96.31 107 LEU A O 1
ATOM 898 N N . VAL A 1 108 ? 5.106 4.491 -9.422 1.00 96.19 108 VAL A N 1
ATOM 899 C CA . VAL A 1 108 ? 6.121 5.339 -10.069 1.00 96.19 108 VAL A CA 1
ATOM 900 C C . VAL A 1 108 ? 7.335 4.502 -10.475 1.00 96.19 108 VAL A C 1
ATOM 902 O O . VAL A 1 108 ? 7.807 4.611 -11.609 1.00 96.19 108 VAL A O 1
ATOM 905 N N . VAL A 1 109 ? 7.804 3.617 -9.592 1.00 95.12 109 VAL A N 1
ATOM 906 C CA . VAL A 1 109 ? 8.891 2.676 -9.897 1.00 95.12 109 VAL A CA 1
ATOM 907 C C . VAL A 1 109 ? 8.494 1.741 -11.041 1.00 95.12 109 VAL A C 1
ATOM 909 O O . VAL A 1 109 ? 9.270 1.573 -11.975 1.00 95.12 109 VAL A O 1
ATOM 912 N N . TRP A 1 110 ? 7.277 1.191 -11.033 1.00 95.75 110 TRP A N 1
ATOM 913 C CA . TRP A 1 110 ? 6.778 0.334 -12.110 1.00 95.75 110 TRP A CA 1
ATOM 914 C C . TRP A 1 110 ? 6.762 1.060 -13.456 1.00 95.75 110 TRP A C 1
ATOM 916 O O . TRP A 1 110 ? 7.277 0.545 -14.441 1.00 95.75 110 TRP A O 1
ATOM 926 N N . LEU A 1 111 ? 6.237 2.283 -13.519 1.00 95.19 111 LEU A N 1
ATOM 927 C CA . LEU A 1 111 ? 6.149 3.040 -14.771 1.00 95.19 111 LEU A CA 1
ATOM 928 C C . LEU A 1 111 ? 7.520 3.425 -15.339 1.00 95.19 111 LEU A C 1
ATOM 930 O O . LEU A 1 111 ? 7.675 3.494 -16.559 1.00 95.19 111 LEU A O 1
ATOM 934 N N . THR A 1 112 ? 8.502 3.664 -14.468 1.00 94.38 112 THR A N 1
ATOM 935 C CA . THR A 1 112 ? 9.862 4.080 -14.848 1.00 94.38 112 THR A CA 1
ATOM 936 C C . THR A 1 112 ? 10.836 2.913 -15.028 1.00 94.38 112 THR A C 1
ATOM 938 O O . THR A 1 112 ? 11.885 3.092 -15.645 1.00 94.38 112 THR A O 1
ATOM 941 N N . LEU A 1 113 ? 10.484 1.710 -14.568 1.00 93.75 113 LEU A N 1
ATOM 942 C CA . LEU A 1 113 ? 11.318 0.504 -14.597 1.00 93.75 113 LEU A CA 1
ATOM 943 C C . LEU A 1 113 ? 11.929 0.198 -15.978 1.00 93.75 113 LEU A C 1
ATOM 945 O O . LEU A 1 113 ? 13.149 0.031 -16.040 1.00 93.75 113 LEU A O 1
ATOM 949 N N . PRO A 1 114 ? 11.164 0.189 -17.092 1.00 92.56 114 PRO A N 1
ATOM 950 C CA . PRO A 1 114 ? 11.729 -0.101 -18.412 1.00 92.56 114 PRO A CA 1
ATOM 951 C C . PRO A 1 114 ? 12.811 0.905 -18.833 1.00 92.56 114 PRO A C 1
ATOM 953 O O . PRO A 1 114 ? 13.823 0.524 -19.421 1.00 92.56 114 PRO A O 1
ATOM 956 N N . LEU A 1 115 ? 12.631 2.184 -18.484 1.00 93.25 115 LEU A N 1
ATOM 957 C CA . LEU A 1 115 ? 13.604 3.240 -18.760 1.00 93.25 115 LEU A CA 1
ATOM 958 C C . LEU A 1 115 ? 14.853 3.088 -17.885 1.00 93.25 115 LEU A C 1
ATOM 960 O O . LEU A 1 115 ? 15.968 3.171 -18.391 1.00 93.25 115 LEU A O 1
ATOM 964 N N . VAL A 1 116 ? 14.674 2.834 -16.586 1.00 94.25 116 VAL A N 1
ATOM 965 C CA . VAL A 1 116 ? 15.781 2.639 -15.637 1.00 94.25 116 VAL A CA 1
ATOM 966 C C . VAL A 1 116 ? 16.658 1.465 -16.065 1.00 94.25 116 VAL A C 1
ATOM 968 O O . VAL A 1 116 ? 17.879 1.598 -16.094 1.00 94.25 116 VAL A O 1
ATOM 971 N N . VAL A 1 117 ? 16.052 0.342 -16.462 1.00 93.06 117 VAL A N 1
ATOM 972 C CA . VAL A 1 117 ? 16.785 -0.831 -16.960 1.00 93.06 117 VAL A CA 1
ATOM 973 C C . VAL A 1 117 ? 17.588 -0.483 -18.213 1.00 93.06 117 VAL A C 1
ATOM 975 O O . VAL A 1 117 ? 18.769 -0.817 -18.283 1.00 93.06 117 VAL A O 1
ATOM 978 N N . ALA A 1 118 ? 16.992 0.231 -19.173 1.00 92.38 118 ALA A N 1
ATOM 979 C CA . ALA A 1 118 ? 17.691 0.645 -20.388 1.00 92.38 118 ALA A CA 1
ATOM 980 C C . ALA A 1 118 ? 18.889 1.565 -20.087 1.00 92.38 118 ALA A C 1
ATOM 982 O O . ALA A 1 118 ? 19.980 1.350 -20.616 1.00 92.38 118 ALA A O 1
ATOM 983 N N . VAL A 1 119 ? 18.714 2.553 -19.203 1.00 95.00 119 VAL A N 1
ATOM 984 C CA . VAL A 1 119 ? 19.781 3.488 -18.810 1.00 95.00 119 VAL A CA 1
ATOM 985 C C . VAL A 1 119 ? 20.913 2.764 -18.084 1.00 95.00 119 VAL A C 1
ATOM 987 O O . VAL A 1 119 ? 22.075 2.951 -18.440 1.00 95.00 119 VAL A O 1
ATOM 990 N N . LEU A 1 120 ? 20.596 1.916 -17.102 1.00 94.81 120 LEU A N 1
ATOM 991 C CA . LEU A 1 120 ? 21.598 1.154 -16.351 1.00 94.81 120 LEU A CA 1
ATOM 992 C C . LEU A 1 120 ? 22.380 0.198 -17.252 1.00 94.81 120 LEU A C 1
ATOM 994 O O . LEU A 1 120 ? 23.589 0.054 -17.087 1.00 94.81 120 LEU A O 1
ATOM 998 N N . PHE A 1 121 ? 21.707 -0.419 -18.222 1.00 94.25 121 PHE A N 1
ATOM 999 C CA . PHE A 1 121 ? 22.351 -1.299 -19.186 1.00 94.25 121 PHE A CA 1
ATOM 1000 C C . PHE A 1 121 ? 23.361 -0.542 -20.057 1.00 94.25 121 PHE A C 1
ATOM 1002 O O . PHE A 1 121 ? 24.517 -0.950 -20.153 1.00 94.25 121 PHE A O 1
ATOM 1009 N N . VAL A 1 122 ? 22.962 0.598 -20.634 1.00 95.44 122 VAL A N 1
ATOM 1010 C CA . VAL A 1 122 ? 23.861 1.443 -21.441 1.00 95.44 122 VAL A CA 1
ATOM 1011 C C . VAL A 1 122 ? 25.026 1.960 -20.598 1.00 95.44 122 VAL A C 1
ATOM 1013 O O . VAL A 1 122 ? 26.175 1.867 -21.02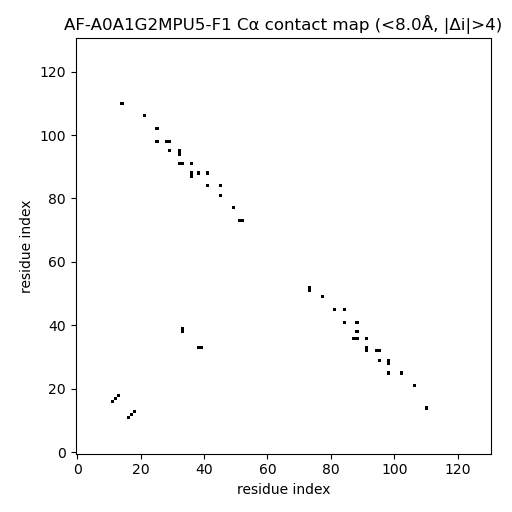2 1.00 95.44 122 VAL A O 1
ATOM 1016 N N . PHE A 1 123 ? 24.752 2.448 -19.388 1.00 96.06 123 PHE A N 1
ATOM 1017 C CA . PHE A 1 123 ? 25.784 2.937 -18.476 1.00 96.06 123 PHE A CA 1
ATOM 1018 C C . PHE A 1 123 ? 26.804 1.842 -18.129 1.00 96.06 123 PHE A C 1
ATOM 1020 O O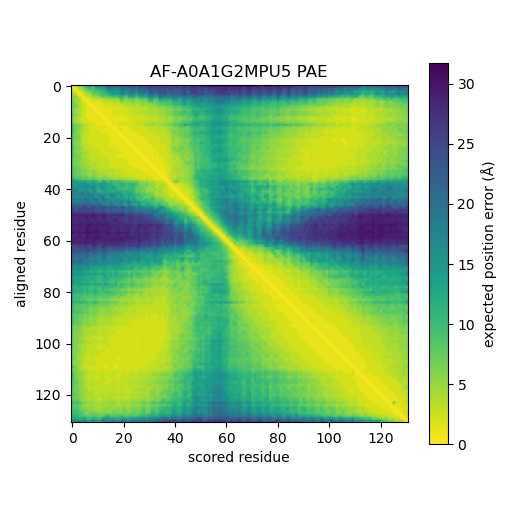 . PHE A 1 123 ? 28.011 2.067 -18.225 1.00 96.06 123 PHE A O 1
ATOM 1027 N N . GLY A 1 124 ? 26.334 0.630 -17.818 1.00 94.75 124 GLY A 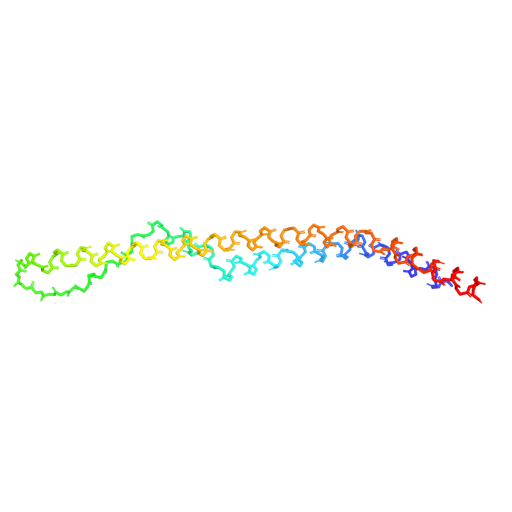N 1
ATOM 1028 C CA . GLY A 1 124 ? 27.191 -0.528 -17.569 1.00 94.75 124 GLY A CA 1
ATOM 1029 C C . GLY A 1 124 ? 28.093 -0.866 -18.759 1.00 94.75 124 GLY A C 1
ATOM 1030 O O . GLY A 1 124 ? 29.290 -1.076 -18.576 1.00 94.75 124 GLY A O 1
ATOM 1031 N N . LEU A 1 125 ? 27.557 -0.837 -19.984 1.00 95.81 125 LEU A N 1
ATOM 1032 C CA . LEU A 1 125 ? 28.354 -1.050 -21.196 1.00 95.81 125 LEU A CA 1
ATOM 1033 C C . LEU A 1 125 ? 29.425 0.031 -21.379 1.00 95.81 125 LEU A C 1
ATOM 1035 O O . LEU A 1 125 ? 30.569 -0.297 -21.685 1.00 95.81 125 LEU A O 1
ATOM 1039 N N . THR A 1 126 ? 29.090 1.306 -21.160 1.00 95.31 126 THR A N 1
ATOM 1040 C CA . THR A 1 126 ? 30.073 2.397 -21.284 1.00 95.31 126 THR A CA 1
ATOM 1041 C C . THR A 1 126 ? 31.202 2.288 -20.265 1.00 95.31 126 THR A C 1
ATOM 1043 O O . THR A 1 126 ? 32.347 2.570 -20.602 1.00 95.31 126 THR A O 1
ATOM 1046 N N . LEU A 1 127 ? 30.906 1.832 -19.044 1.00 95.44 127 LEU A N 1
ATOM 1047 C CA . LEU A 1 127 ? 31.918 1.584 -18.019 1.00 95.44 127 LEU A CA 1
ATOM 1048 C C . LEU A 1 127 ? 32.890 0.483 -18.440 1.00 95.44 127 LEU A C 1
ATOM 1050 O O . LEU A 1 127 ? 34.091 0.670 -18.299 1.00 95.44 127 LEU A O 1
ATOM 1054 N N . ILE A 1 128 ? 32.382 -0.626 -18.984 1.00 94.94 128 ILE A N 1
ATOM 1055 C CA . ILE A 1 128 ? 33.220 -1.743 -19.447 1.00 94.94 128 ILE A CA 1
ATOM 1056 C C . ILE A 1 128 ? 34.111 -1.315 -20.617 1.00 94.94 128 ILE A C 1
ATOM 1058 O O . ILE A 1 128 ? 35.264 -1.715 -20.671 1.00 94.94 128 ILE A O 1
ATOM 1062 N N . ILE A 1 129 ? 33.592 -0.511 -21.548 1.00 94.50 129 ILE A N 1
ATOM 1063 C CA . ILE A 1 129 ? 34.354 -0.050 -22.720 1.00 94.50 129 ILE A CA 1
ATOM 1064 C C . ILE A 1 129 ? 35.435 0.973 -22.331 1.00 94.50 129 ILE A C 1
ATOM 1066 O O . ILE A 1 129 ? 36.486 1.014 -22.964 1.00 94.50 129 ILE A O 1
ATOM 1070 N N . ASN A 1 130 ? 35.173 1.800 -21.314 1.00 85.69 130 ASN A N 1
ATOM 1071 C CA . ASN A 1 130 ? 36.096 2.834 -20.839 1.00 85.69 130 ASN A CA 1
ATOM 1072 C C . ASN A 1 130 ? 37.071 2.355 -19.740 1.00 85.69 130 ASN A C 1
ATOM 1074 O O . ASN A 1 130 ? 37.864 3.172 -19.268 1.00 85.69 130 ASN A O 1
ATOM 1078 N N . SER A 1 131 ? 36.984 1.091 -19.306 1.00 73.25 131 SER A N 1
ATOM 1079 C CA . SER A 1 131 ? 37.903 0.458 -18.340 1.00 73.25 131 SER A CA 1
ATOM 1080 C C . SER A 1 131 ? 38.986 -0.338 -19.058 1.00 73.25 131 SER A C 1
ATOM 1082 O O . SER A 1 131 ? 40.130 -0.333 -18.556 1.00 73.25 131 SER A O 1
#

Mean predicted aligned error: 9.46 Å

Sequence (131 aa):
MALFAFPIEYFVWHYGEGLRDFFRVFGNFLWAVYNFFSIPLLLRTFFMPWRRLQEEKKQQGFHAEEFFGNIIVNIIMRLVGMLVRLVTLIIGAAIIIIIFCASIVSLVVWLTLPLVVAVLFVFGLTLIINS

pLDDT: mean 83.22, std 14.54, range [47.31, 97.19]

Solvent-accessible surface area (backbone atoms only — not comparable to full-atom values): 7530 Å² total; per-residue (Å²): 124,69,80,72,46,53,63,55,52,47,52,53,37,53,76,40,58,49,47,52,50,49,54,50,52,52,48,50,52,54,51,48,51,44,57,73,63,34,47,70,58,50,61,57,53,70,78,46,79,74,79,71,88,66,71,81,70,89,61,94,72,91,56,67,69,62,54,54,52,51,51,53,52,52,51,50,55,50,50,53,53,49,50,53,50,50,53,52,49,52,52,48,52,53,51,52,50,50,53,50,55,52,47,52,54,50,48,54,49,58,73,43,40,71,57,51,52,52,51,53,51,54,51,53,51,53,51,62,75,75,103

Radius of gyration: 28.98 Å; Cα contacts (8 Å, |Δi|>4): 27; chains: 1; bounding box: 74×20×84 Å